Protein AF-A0A9D8Y9K8-F1 (afdb_monomer)

Radius of gyration: 16.63 Å; Cα contacts (8 Å, |Δi|>4): 46; chains: 1; bounding box: 36×24×53 Å

Sequence (95 aa):
MKNSNPFFLTGASLLFLWIIGGFNPYLSWEQRLFKIAIVGILAFIAWTLKNSEKQTRRKTGLIVVLLLAAGVAYAEPYASDLIFGHHHHHFFCMK

Secondary structure (DSSP, 8-state):
-----HHHHHHHHHHHHHHTTTT-TTS-HHHHHHHHHHHHHHHHHHHHHHT-S-HHHHHHHHHHHHHHHHHHHHHHHHHHHHHHTHHHHHSSS--

Foldseek 3Di:
DPPCPVVVLVVVLVVLLVLLVLVPPPDDPVLNVVSNVLSVVLSVQLVVLCPDPDPVSSVVSNVVSVVVSVVCSVCSVVVSCVVPVVVVVVVVPPD

pLDDT: mean 76.57, std 14.33, range [36.44, 90.62]

Solvent-accessible surface area (backbone atoms only — not comparable to full-atom values): 5494 Å² total; per-residue (Å²): 135,93,79,77,61,63,64,59,56,54,49,50,45,52,54,50,36,50,74,62,46,46,75,45,86,87,56,53,71,66,53,32,50,51,46,50,49,53,47,49,52,53,50,50,53,48,51,55,30,68,69,43,88,50,66,67,59,22,55,55,46,47,51,51,50,50,52,51,51,52,49,43,59,66,45,43,70,55,51,46,40,68,74,54,46,62,60,65,64,62,68,72,74,74,123

Structure (mmCIF, N/CA/C/O backbone):
data_AF-A0A9D8Y9K8-F1
#
_entry.id   AF-A0A9D8Y9K8-F1
#
loop_
_atom_site.group_PDB
_atom_site.id
_atom_site.type_symbol
_atom_site.label_atom_id
_atom_site.label_alt_id
_atom_site.label_comp_id
_atom_site.label_asym_id
_atom_site.label_entity_id
_atom_site.label_seq_id
_atom_si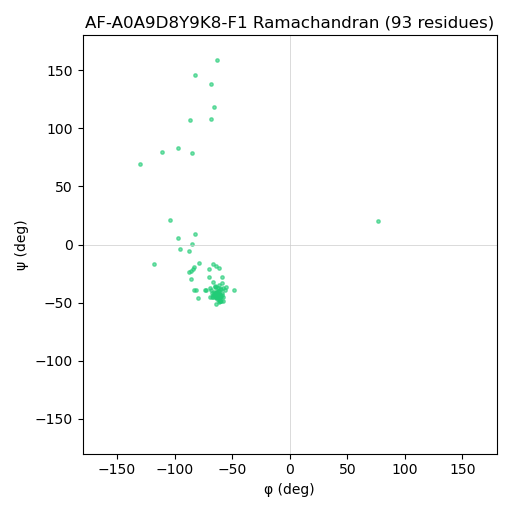te.pdbx_PDB_ins_code
_atom_site.Cartn_x
_atom_site.Cartn_y
_atom_site.Cartn_z
_atom_site.occupancy
_atom_site.B_iso_or_equiv
_atom_site.auth_seq_id
_atom_site.auth_comp_id
_atom_site.auth_asym_id
_atom_site.auth_atom_id
_atom_site.pdbx_PDB_model_num
ATOM 1 N N . MET A 1 1 ? -11.133 -7.038 21.303 1.00 39.62 1 MET A N 1
ATOM 2 C CA . MET A 1 1 ? -10.670 -8.190 20.497 1.00 39.62 1 MET A CA 1
ATOM 3 C C . MET A 1 1 ? -9.388 -7.807 19.756 1.00 39.62 1 MET A C 1
ATOM 5 O O . MET A 1 1 ? -9.455 -7.138 18.731 1.00 39.62 1 MET A O 1
ATOM 9 N N . LYS A 1 2 ? -8.215 -8.154 20.308 1.00 49.28 2 LYS A N 1
ATOM 10 C CA . LYS A 1 2 ? -6.920 -8.091 19.608 1.00 49.28 2 LYS A CA 1
ATOM 11 C C . LYS A 1 2 ? -6.767 -9.401 18.827 1.00 49.28 2 LYS A C 1
ATOM 13 O O . LYS A 1 2 ? -6.119 -10.318 19.301 1.00 49.28 2 LYS A O 1
ATOM 18 N N . ASN A 1 3 ? -7.431 -9.515 17.677 1.00 50.28 3 ASN A N 1
ATOM 19 C CA . ASN A 1 3 ? -7.119 -10.576 16.718 1.00 50.28 3 ASN A CA 1
ATOM 20 C C . ASN A 1 3 ? -6.484 -9.916 15.496 1.00 50.28 3 ASN A C 1
ATOM 22 O O . ASN A 1 3 ? -7.140 -9.558 14.520 1.00 50.28 3 ASN A O 1
ATOM 26 N N . SER A 1 4 ? -5.202 -9.596 15.625 1.00 55.03 4 SER A N 1
ATOM 27 C CA . SER A 1 4 ? -4.415 -8.985 14.566 1.00 55.03 4 SER A CA 1
ATOM 28 C C . SER A 1 4 ? -3.649 -10.085 13.858 1.00 55.03 4 SER A C 1
ATOM 30 O O . SER A 1 4 ? -2.487 -10.288 14.175 1.00 55.03 4 SER A O 1
ATOM 32 N N . ASN A 1 5 ? -4.279 -10.783 12.912 1.00 66.00 5 ASN A N 1
ATOM 33 C CA . ASN A 1 5 ? -3.522 -11.669 12.036 1.00 66.00 5 ASN A CA 1
ATOM 34 C C . ASN A 1 5 ? -2.638 -10.783 11.141 1.00 66.00 5 ASN A C 1
ATOM 36 O O . ASN A 1 5 ? -3.186 -10.084 10.280 1.00 66.00 5 ASN A O 1
ATOM 40 N N . PRO A 1 6 ? -1.307 -10.736 11.349 1.00 70.75 6 PRO A N 1
ATOM 41 C CA . PRO A 1 6 ? -0.411 -9.919 10.528 1.00 70.75 6 PRO A CA 1
ATOM 42 C C . PRO A 1 6 ? -0.515 -10.323 9.051 1.00 70.75 6 PRO A C 1
ATOM 44 O O . PRO A 1 6 ? -0.439 -9.470 8.175 1.00 70.75 6 PRO A O 1
ATOM 47 N N . PHE A 1 7 ? -0.860 -11.588 8.800 1.00 78.62 7 PHE A N 1
ATOM 48 C CA . PHE A 1 7 ? -1.203 -12.149 7.498 1.00 78.62 7 PHE A CA 1
ATOM 49 C C . PHE A 1 7 ? -2.221 -11.334 6.700 1.00 78.62 7 PHE A C 1
ATOM 51 O O . PHE A 1 7 ? -2.060 -11.198 5.493 1.00 78.62 7 PHE A O 1
ATOM 58 N N . PHE A 1 8 ? -3.243 -10.757 7.342 1.00 82.06 8 PHE A N 1
ATOM 59 C CA . PHE A 1 8 ? -4.256 -9.990 6.615 1.00 82.06 8 PHE A CA 1
ATOM 60 C C . PHE A 1 8 ? -3.711 -8.647 6.123 1.00 82.06 8 PHE A C 1
ATOM 62 O O . PHE A 1 8 ? -4.002 -8.242 5.004 1.00 82.06 8 PHE A O 1
ATOM 69 N N . LEU A 1 9 ? -2.892 -7.968 6.938 1.00 82.75 9 LEU A N 1
ATOM 70 C CA . LEU A 1 9 ? -2.268 -6.712 6.518 1.00 82.75 9 LEU A CA 1
ATOM 71 C C . LEU A 1 9 ? -1.223 -6.976 5.434 1.00 82.75 9 LEU A C 1
ATOM 73 O O . LEU A 1 9 ? -1.233 -6.298 4.416 1.00 82.75 9 LEU A O 1
ATOM 77 N N . THR A 1 10 ? -0.374 -7.988 5.619 1.00 84.81 10 THR A N 1
ATOM 78 C CA . THR A 1 10 ? 0.627 -8.374 4.619 1.00 84.81 10 THR A CA 1
ATOM 79 C C . THR A 1 10 ? -0.031 -8.777 3.299 1.00 84.81 10 THR A C 1
ATOM 81 O O . THR A 1 10 ? 0.386 -8.307 2.244 1.00 84.81 10 THR A O 1
ATOM 84 N N . GLY A 1 11 ? -1.096 -9.584 3.346 1.00 87.38 11 GLY A N 1
ATOM 85 C CA . GLY A 1 11 ? -1.862 -9.971 2.161 1.00 87.38 11 GLY A CA 1
ATOM 86 C C . GLY A 1 11 ? -2.513 -8.775 1.462 1.00 87.38 11 GLY A C 1
ATOM 87 O O . GLY A 1 11 ? -2.409 -8.652 0.245 1.00 87.38 11 GLY A O 1
ATOM 88 N N . ALA A 1 12 ? -3.114 -7.854 2.222 1.00 86.69 12 ALA A N 1
ATOM 89 C CA . ALA A 1 12 ? -3.698 -6.632 1.670 1.00 86.69 12 ALA A CA 1
ATOM 9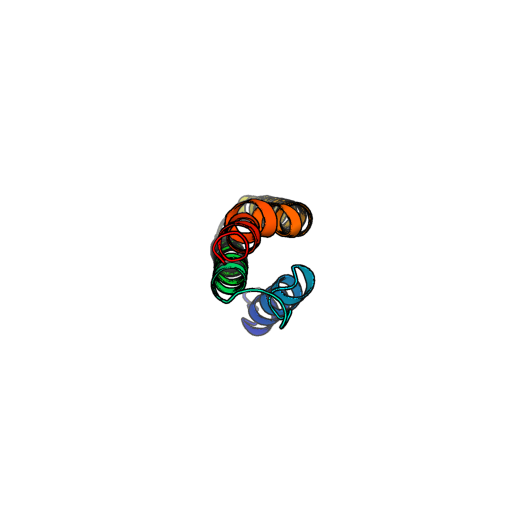0 C C . ALA A 1 12 ? -2.642 -5.721 1.022 1.00 86.69 12 ALA A C 1
ATOM 92 O O . ALA A 1 12 ? -2.879 -5.195 -0.062 1.00 86.69 12 ALA A O 1
ATOM 93 N N . SER A 1 13 ? -1.466 -5.574 1.638 1.00 87.56 13 SER A N 1
ATOM 94 C CA . SER A 1 13 ? -0.356 -4.800 1.074 1.00 87.56 13 SER A CA 1
ATOM 95 C C . SER A 1 13 ? 0.171 -5.411 -0.225 1.00 87.56 13 SER A C 1
ATOM 97 O O . SER A 1 13 ? 0.409 -4.681 -1.182 1.00 87.56 13 SER A O 1
ATOM 99 N N . LEU A 1 14 ? 0.317 -6.739 -0.292 1.00 90.38 14 LEU A N 1
ATOM 100 C CA . LEU A 1 14 ? 0.749 -7.432 -1.513 1.00 90.38 14 LEU A CA 1
ATOM 101 C C . LEU A 1 14 ? -0.285 -7.307 -2.638 1.00 90.38 14 LEU A C 1
ATOM 103 O O . LEU A 1 14 ? 0.084 -7.028 -3.777 1.00 90.38 14 LEU A O 1
ATOM 107 N N . LEU A 1 15 ? -1.573 -7.456 -2.318 1.00 89.25 15 LEU A N 1
ATOM 108 C CA . LEU A 1 15 ? -2.661 -7.254 -3.274 1.00 89.25 15 LEU A CA 1
ATOM 109 C C . LEU A 1 15 ? -2.681 -5.809 -3.790 1.00 89.25 15 LEU A C 1
ATOM 111 O O . LEU A 1 15 ? -2.795 -5.582 -4.990 1.00 89.25 15 LEU A O 1
ATOM 115 N N . PHE A 1 16 ? -2.521 -4.830 -2.901 1.00 89.06 16 PHE A N 1
ATOM 116 C CA . PHE A 1 16 ? -2.479 -3.421 -3.280 1.00 89.06 16 PHE A CA 1
ATOM 117 C C . PHE A 1 16 ? -1.258 -3.095 -4.151 1.00 89.06 16 PHE A C 1
ATOM 119 O O . PHE A 1 16 ? -1.398 -2.421 -5.170 1.00 89.06 16 PHE A O 1
ATOM 126 N N . LEU A 1 17 ? -0.0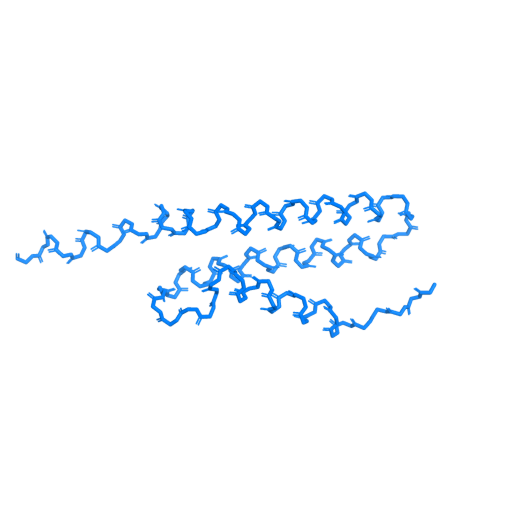84 -3.643 -3.816 1.00 89.12 17 LEU A N 1
ATOM 127 C CA . LEU A 1 17 ? 1.119 -3.530 -4.643 1.00 89.12 17 LEU A CA 1
ATOM 128 C C . LEU A 1 17 ? 0.903 -4.126 -6.041 1.00 89.12 17 LEU A C 1
ATOM 130 O O . LEU A 1 17 ? 1.379 -3.568 -7.026 1.00 89.12 17 LEU A O 1
ATOM 134 N N . TRP A 1 18 ? 0.167 -5.234 -6.142 1.00 87.31 18 TRP A N 1
ATOM 135 C CA . TRP A 1 18 ? -0.199 -5.822 -7.428 1.00 87.31 18 TRP A CA 1
ATOM 136 C C . TRP A 1 18 ? -1.143 -4.925 -8.237 1.00 87.31 18 TRP A C 1
ATOM 138 O O . TRP A 1 18 ? -0.886 -4.713 -9.420 1.00 87.31 18 TRP A O 1
ATOM 148 N N . ILE A 1 19 ? -2.157 -4.330 -7.598 1.00 86.31 19 ILE A N 1
ATOM 149 C CA . ILE A 1 19 ? -3.116 -3.410 -8.238 1.00 86.31 19 ILE A CA 1
ATOM 150 C C . ILE A 1 19 ? -2.412 -2.199 -8.865 1.00 86.31 19 ILE A C 1
ATOM 152 O O . ILE A 1 19 ? -2.738 -1.822 -9.986 1.00 86.31 19 ILE A O 1
ATOM 156 N N . ILE A 1 20 ? -1.414 -1.621 -8.190 1.00 84.75 20 ILE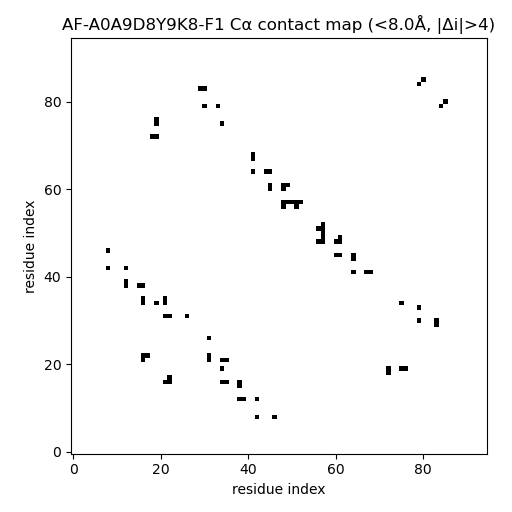 A N 1
ATOM 157 C CA . ILE A 1 20 ? -0.643 -0.475 -8.716 1.00 84.75 20 ILE A CA 1
ATOM 158 C C . ILE A 1 20 ? 0.482 -0.886 -9.689 1.00 84.75 20 ILE A C 1
ATOM 160 O O . ILE A 1 20 ? 1.338 -0.083 -10.072 1.00 84.75 20 ILE A O 1
ATOM 164 N N . GLY A 1 21 ? 0.520 -2.161 -10.085 1.00 82.75 21 GLY A N 1
ATOM 165 C CA . GLY A 1 21 ? 1.482 -2.682 -11.051 1.00 82.75 21 GLY A CA 1
ATOM 166 C C . GLY A 1 21 ? 2.889 -2.905 -10.495 1.00 82.75 21 GLY A C 1
ATOM 167 O O . GLY A 1 21 ? 3.828 -3.003 -11.274 1.00 82.75 21 GLY A O 1
ATOM 168 N N . GLY A 1 22 ? 3.075 -3.023 -9.178 1.00 82.06 22 GLY A N 1
ATOM 169 C CA . GLY A 1 22 ? 4.392 -3.211 -8.552 1.00 82.06 22 GLY A CA 1
ATOM 170 C C . GLY A 1 22 ? 5.132 -4.493 -8.966 1.00 82.06 22 GLY A C 1
ATOM 171 O O . GLY A 1 22 ? 6.355 -4.549 -8.869 1.00 82.06 22 GLY A O 1
ATOM 172 N N . PHE A 1 23 ? 4.413 -5.495 -9.484 1.00 84.00 23 PHE A N 1
ATOM 173 C CA . PHE A 1 23 ? 4.989 -6.729 -10.040 1.00 84.00 23 PHE A CA 1
ATOM 174 C C . PHE A 1 23 ? 5.139 -6.708 -11.568 1.00 84.00 23 PHE A C 1
ATOM 176 O O . PHE A 1 23 ? 5.489 -7.729 -12.156 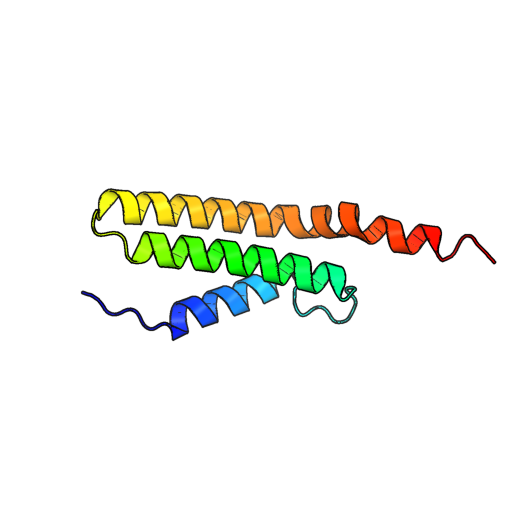1.00 84.00 23 PHE A O 1
ATOM 183 N N . ASN A 1 24 ? 4.862 -5.580 -12.229 1.00 81.69 24 ASN A N 1
ATOM 184 C CA . ASN A 1 24 ? 4.969 -5.485 -13.678 1.00 81.69 24 ASN A CA 1
ATOM 185 C C . ASN A 1 24 ? 6.446 -5.649 -14.112 1.00 81.69 24 ASN A C 1
ATOM 187 O O . ASN A 1 24 ? 7.288 -4.824 -13.731 1.00 81.69 24 ASN A O 1
ATOM 191 N N . PRO A 1 25 ? 6.779 -6.686 -14.912 1.00 78.19 25 PRO A N 1
ATOM 192 C CA . PRO A 1 25 ? 8.150 -6.966 -15.329 1.00 78.19 25 PRO A CA 1
ATOM 193 C C . PRO A 1 25 ? 8.736 -5.890 -16.256 1.00 78.19 25 PRO A C 1
ATOM 195 O O . PRO A 1 25 ? 9.955 -5.817 -16.389 1.00 78.19 25 PRO A O 1
ATOM 198 N N . TYR A 1 26 ? 7.895 -5.042 -16.852 1.00 80.00 26 TYR A N 1
ATOM 199 C CA . TYR A 1 26 ? 8.298 -3.982 -17.777 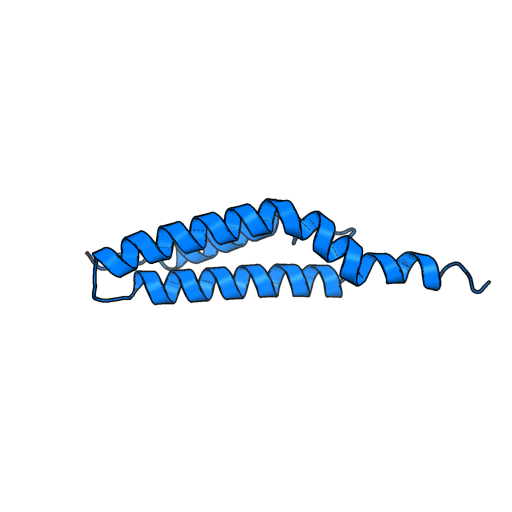1.00 80.00 26 TYR A CA 1
ATOM 200 C C . TYR A 1 26 ? 8.664 -2.659 -17.085 1.00 80.00 26 TYR A C 1
ATOM 202 O O . TYR A 1 26 ? 9.131 -1.741 -17.749 1.00 80.00 26 TYR A O 1
ATOM 210 N N . LEU A 1 27 ? 8.479 -2.549 -15.763 1.00 76.44 27 LEU A N 1
ATOM 211 C CA . LEU A 1 27 ? 8.905 -1.376 -14.990 1.00 76.44 27 LEU A CA 1
ATOM 212 C C . LEU A 1 27 ? 10.385 -1.448 -14.618 1.00 76.44 27 LEU A C 1
ATOM 214 O O . LEU A 1 27 ? 10.884 -2.533 -14.283 1.00 76.44 27 LEU A O 1
ATOM 218 N N . SER A 1 28 ? 11.038 -0.283 -14.571 1.00 81.56 28 SER A N 1
ATOM 219 C CA . SER A 1 28 ? 12.398 -0.148 -14.046 1.00 81.56 28 SER A CA 1
ATOM 220 C C . SER A 1 28 ? 12.457 -0.503 -12.555 1.00 81.56 28 SER A C 1
ATOM 222 O O . SER A 1 28 ? 11.453 -0.472 -11.834 1.00 81.56 28 SER A O 1
ATOM 224 N N . TRP A 1 29 ? 13.648 -0.851 -12.063 1.00 80.25 29 TRP A N 1
ATOM 225 C CA . TRP A 1 29 ? 13.829 -1.189 -10.648 1.00 80.25 29 TRP A CA 1
ATOM 226 C C . TRP A 1 29 ? 13.493 -0.008 -9.721 1.00 80.25 29 TRP A C 1
ATOM 228 O O . TRP A 1 29 ? 12.903 -0.201 -8.661 1.00 80.25 29 TRP A O 1
ATOM 238 N N . GLU A 1 30 ? 13.777 1.218 -10.159 1.00 79.19 30 GLU A N 1
ATOM 239 C CA . GLU A 1 30 ? 13.483 2.457 -9.429 1.00 79.19 30 GLU A CA 1
ATOM 240 C C . GLU A 1 30 ? 11.973 2.682 -9.263 1.00 79.19 30 GLU A C 1
ATOM 242 O O . GLU A 1 30 ? 11.501 2.926 -8.151 1.00 79.19 30 GLU A O 1
ATOM 247 N N . GLN A 1 31 ? 11.193 2.487 -10.333 1.00 77.56 31 GLN A N 1
ATOM 248 C CA . GLN A 1 31 ? 9.728 2.573 -10.290 1.00 77.56 31 GLN A CA 1
ATOM 249 C C . GLN A 1 31 ? 9.120 1.514 -9.362 1.00 77.56 31 GLN A C 1
ATOM 251 O O . GLN A 1 31 ? 8.161 1.788 -8.637 1.00 77.56 31 GLN A O 1
ATOM 256 N N . ARG A 1 32 ? 9.688 0.302 -9.342 1.00 82.06 32 ARG A N 1
ATOM 257 C CA . ARG A 1 32 ? 9.243 -0.757 -8.423 1.00 82.06 32 ARG A CA 1
ATOM 258 C C . ARG A 1 32 ? 9.549 -0.414 -6.973 1.00 82.06 32 ARG A C 1
ATOM 260 O O . ARG A 1 32 ? 8.670 -0.568 -6.128 1.00 82.06 32 ARG A O 1
ATOM 267 N N . LEU A 1 33 ? 10.754 0.073 -6.678 1.00 85.44 33 LEU A N 1
ATOM 268 C CA . LEU A 1 33 ? 11.127 0.496 -5.326 1.00 85.44 33 LEU A CA 1
ATOM 269 C C . LEU A 1 33 ? 10.253 1.653 -4.835 1.00 85.44 33 LEU A C 1
ATOM 271 O O . LEU A 1 33 ? 9.819 1.630 -3.685 1.00 85.44 33 LEU A O 1
ATOM 275 N N . PHE A 1 34 ? 9.931 2.613 -5.705 1.00 84.19 34 PHE A N 1
ATOM 276 C CA . PHE A 1 34 ? 9.014 3.708 -5.393 1.00 84.19 34 PHE A CA 1
ATOM 277 C C . PHE A 1 34 ? 7.619 3.196 -5.004 1.00 84.19 34 PHE A C 1
ATOM 279 O O . PHE A 1 34 ? 7.103 3.539 -3.937 1.00 84.19 34 PHE A O 1
ATOM 286 N N . LYS A 1 35 ? 7.050 2.290 -5.809 1.00 86.94 35 LYS A N 1
ATOM 287 C CA . LYS A 1 35 ? 5.770 1.621 -5.518 1.00 86.94 35 LYS A CA 1
ATOM 288 C C . LYS A 1 35 ? 5.821 0.868 -4.187 1.00 86.94 35 LYS A C 1
ATOM 290 O O . LYS A 1 35 ? 4.949 1.056 -3.342 1.00 86.94 35 LYS A O 1
ATOM 295 N N . ILE A 1 36 ? 6.864 0.065 -3.962 1.00 89.12 36 ILE A N 1
ATOM 296 C CA . ILE A 1 36 ? 7.065 -0.687 -2.711 1.00 89.12 36 ILE A CA 1
ATOM 297 C C . ILE A 1 36 ? 7.146 0.260 -1.507 1.00 89.12 36 ILE A C 1
ATOM 299 O O . ILE A 1 36 ? 6.515 -0.007 -0.483 1.00 89.12 36 ILE A O 1
ATOM 303 N N . ALA A 1 37 ? 7.874 1.373 -1.625 1.00 88.19 37 ALA A N 1
ATOM 304 C CA . ALA A 1 37 ? 8.011 2.357 -0.558 1.00 88.19 37 ALA A CA 1
ATOM 305 C C . ALA A 1 37 ? 6.661 2.994 -0.196 1.00 88.19 37 ALA A C 1
ATOM 307 O O . ALA A 1 37 ? 6.319 3.064 0.987 1.00 88.19 37 ALA A O 1
ATOM 308 N N . ILE A 1 38 ? 5.855 3.384 -1.190 1.00 88.25 38 ILE A N 1
ATOM 309 C CA . ILE A 1 38 ? 4.518 3.948 -0.956 1.00 88.25 38 ILE A CA 1
ATOM 310 C C . ILE A 1 38 ? 3.618 2.942 -0.232 1.00 88.25 38 ILE A C 1
ATOM 312 O O . ILE A 1 38 ? 2.997 3.279 0.782 1.00 88.25 38 ILE A O 1
ATOM 316 N N . VAL A 1 39 ? 3.566 1.697 -0.716 1.00 90.62 39 VAL A N 1
ATOM 317 C CA . VAL A 1 39 ? 2.765 0.642 -0.079 1.00 90.62 39 VAL A CA 1
ATOM 318 C C . VAL A 1 39 ? 3.251 0.369 1.346 1.00 90.62 39 VAL A C 1
ATOM 320 O O . VAL A 1 39 ? 2.431 0.221 2.254 1.00 90.62 39 VAL A O 1
ATOM 323 N N . GLY A 1 40 ? 4.567 0.364 1.570 1.00 89.19 40 GLY A N 1
ATOM 324 C CA . GLY A 1 40 ? 5.171 0.203 2.892 1.00 89.19 40 GLY A CA 1
ATOM 325 C C . GLY A 1 40 ? 4.760 1.304 3.873 1.00 89.19 40 GLY A C 1
ATOM 326 O O . GLY A 1 40 ? 4.363 0.999 4.999 1.00 89.19 40 GLY A O 1
ATOM 327 N N . ILE A 1 41 ? 4.775 2.570 3.442 1.00 89.62 41 ILE A N 1
ATOM 328 C CA . ILE A 1 41 ? 4.344 3.714 4.261 1.00 89.62 41 ILE A CA 1
ATOM 329 C C . ILE A 1 41 ? 2.855 3.595 4.613 1.00 89.62 41 ILE A C 1
ATOM 331 O O . ILE A 1 41 ? 2.489 3.724 5.783 1.00 89.62 41 ILE A O 1
ATOM 335 N N . LEU A 1 42 ? 1.993 3.287 3.638 1.00 88.94 42 LEU A N 1
ATOM 336 C CA . LEU A 1 42 ? 0.559 3.096 3.881 1.00 88.94 42 LEU A CA 1
ATOM 337 C C . LEU A 1 42 ? 0.297 1.946 4.862 1.00 88.94 42 LEU A C 1
ATOM 339 O O . LEU A 1 42 ? -0.497 2.096 5.794 1.00 88.94 42 LEU A O 1
ATOM 343 N N . ALA A 1 43 ? 0.999 0.822 4.700 1.00 88.56 43 ALA A N 1
ATOM 344 C CA . ALA A 1 43 ? 0.895 -0.325 5.594 1.00 88.56 43 ALA A CA 1
ATOM 345 C C . ALA A 1 43 ? 1.356 0.014 7.021 1.00 88.56 43 ALA A C 1
ATOM 347 O O . ALA A 1 43 ? 0.696 -0.369 7.992 1.00 88.56 43 ALA A O 1
ATOM 348 N N . PHE A 1 44 ? 2.445 0.774 7.160 1.00 87.88 44 PHE A N 1
ATOM 349 C CA . PHE A 1 44 ? 2.960 1.225 8.452 1.00 87.88 44 PHE A CA 1
ATOM 350 C C . PHE A 1 44 ? 1.981 2.164 9.171 1.00 87.88 44 PHE A C 1
ATOM 352 O O . PHE A 1 44 ? 1.699 1.989 10.363 1.00 87.88 44 PHE A O 1
ATOM 359 N N . ILE A 1 45 ? 1.407 3.129 8.448 1.00 87.25 45 ILE A N 1
ATOM 360 C CA . ILE A 1 45 ? 0.400 4.046 8.994 1.00 87.25 45 ILE A CA 1
ATOM 361 C C . ILE A 1 45 ? -0.857 3.261 9.400 1.00 87.25 45 ILE A C 1
ATOM 363 O O . ILE A 1 45 ? -1.359 3.438 10.515 1.00 87.25 45 ILE A O 1
ATOM 367 N N . ALA A 1 46 ? -1.329 2.338 8.554 1.00 86.25 46 ALA A N 1
ATOM 368 C CA . ALA A 1 46 ? -2.464 1.466 8.859 1.00 86.25 46 ALA A CA 1
ATOM 369 C C . ALA A 1 46 ? -2.226 0.634 10.128 1.00 86.25 46 ALA A C 1
ATOM 371 O O . ALA A 1 46 ? -3.102 0.550 10.992 1.00 86.25 46 ALA A O 1
ATOM 372 N N . TRP A 1 47 ? -1.033 0.047 10.266 1.00 85.56 47 TRP A N 1
ATOM 373 C CA . TRP A 1 47 ? -0.629 -0.724 11.441 1.00 85.56 47 TRP A CA 1
ATOM 374 C C . TRP A 1 47 ? -0.624 0.132 12.709 1.00 85.56 47 TRP A C 1
ATOM 376 O O . TRP A 1 47 ? -1.206 -0.253 13.727 1.00 85.56 47 TRP A O 1
ATOM 386 N N . THR A 1 48 ? -0.025 1.319 12.638 1.00 84.19 48 THR A N 1
ATOM 387 C CA . THR A 1 48 ? 0.067 2.255 13.765 1.00 84.19 48 THR A CA 1
ATOM 388 C C . THR A 1 48 ? -1.320 2.699 14.229 1.00 84.19 48 THR A C 1
ATOM 390 O O . THR A 1 48 ? -1.638 2.638 15.417 1.00 84.19 48 THR A O 1
ATOM 393 N N . LEU A 1 49 ? -2.197 3.066 13.291 1.00 83.31 49 LEU A N 1
ATOM 394 C CA . LEU A 1 49 ? -3.560 3.502 13.596 1.00 83.31 49 LEU A CA 1
ATOM 395 C C . LEU A 1 49 ? -4.430 2.361 14.126 1.00 83.31 49 LEU A C 1
ATOM 397 O O . LEU A 1 49 ? -5.195 2.562 15.072 1.00 83.31 49 LEU A O 1
ATOM 401 N N . LYS A 1 50 ? -4.285 1.150 13.575 1.00 77.44 50 LYS A N 1
ATOM 402 C CA . LYS A 1 50 ? -4.971 -0.060 14.056 1.00 77.44 50 LYS A CA 1
ATOM 403 C C . LYS A 1 50 ? -4.646 -0.360 15.522 1.00 77.44 50 LYS A C 1
ATOM 405 O O . LYS A 1 50 ? -5.539 -0.794 16.255 1.00 77.44 50 LYS A O 1
ATOM 410 N N . ASN A 1 51 ? -3.404 -0.114 15.937 1.00 80.75 51 ASN A N 1
ATOM 411 C CA . ASN A 1 51 ? -2.928 -0.344 17.301 1.00 80.75 51 ASN A CA 1
ATOM 412 C C . ASN A 1 51 ? -3.219 0.819 18.268 1.00 80.75 51 ASN A C 1
ATOM 414 O O . ASN A 1 51 ? -2.903 0.712 19.450 1.00 80.75 51 ASN A O 1
ATOM 418 N N . SER A 1 52 ? -3.856 1.901 17.809 1.00 78.81 52 SER A N 1
ATOM 419 C CA . SER A 1 52 ? -4.241 3.022 18.670 1.00 78.81 52 SER A CA 1
ATOM 420 C C . SER A 1 52 ? -5.344 2.638 19.668 1.00 78.81 52 SER A C 1
ATOM 422 O O . SER A 1 52 ? -6.332 1.989 19.312 1.00 78.81 52 SER A O 1
ATOM 424 N N . GLU A 1 53 ? -5.206 3.095 20.916 1.00 77.56 53 GLU A N 1
ATOM 425 C CA . GLU A 1 53 ? -6.139 2.815 22.020 1.00 77.56 53 GLU A CA 1
ATOM 426 C C . GLU A 1 53 ? -7.499 3.513 21.859 1.00 77.56 53 GLU A C 1
ATOM 428 O O . GLU A 1 53 ? -8.529 3.014 22.314 1.00 77.56 53 GLU A O 1
ATOM 433 N N . LYS A 1 54 ? -7.538 4.659 21.165 1.00 81.62 54 LYS A N 1
ATOM 434 C CA . LYS A 1 54 ? -8.768 5.442 20.979 1.00 81.62 54 LYS A CA 1
ATOM 435 C C . LYS A 1 54 ? -9.553 4.940 19.764 1.00 81.62 54 LYS A C 1
ATOM 437 O O . LYS A 1 54 ? -9.204 5.231 18.620 1.00 81.62 54 LYS A O 1
ATOM 442 N N . GLN A 1 55 ? -10.671 4.255 20.011 1.00 78.06 55 GLN A N 1
ATOM 443 C CA . GLN A 1 55 ? -11.497 3.612 18.977 1.00 78.06 55 GLN A CA 1
ATOM 444 C C . GLN A 1 55 ? -11.982 4.567 17.867 1.00 78.06 55 GLN A C 1
ATOM 446 O O . GLN A 1 55 ? -11.973 4.182 16.696 1.00 78.06 55 GLN A O 1
ATOM 451 N N . THR A 1 56 ? -12.360 5.806 18.201 1.00 79.31 56 THR A N 1
ATOM 452 C CA . THR A 1 56 ? -12.793 6.815 17.215 1.00 79.31 56 THR A CA 1
ATOM 453 C C . THR A 1 56 ? -11.645 7.231 16.296 1.00 79.31 56 THR A C 1
ATOM 455 O O . THR A 1 56 ? -11.799 7.224 15.079 1.00 79.31 56 THR A O 1
ATOM 458 N N . ARG A 1 57 ? -10.453 7.485 16.860 1.00 74.88 57 ARG A N 1
ATOM 459 C CA . ARG A 1 57 ? -9.248 7.832 16.084 1.00 74.88 57 ARG A CA 1
ATOM 460 C C . ARG A 1 57 ? -8.797 6.682 15.188 1.00 74.88 57 ARG A C 1
ATOM 462 O O . ARG A 1 57 ? -8.382 6.924 14.062 1.00 74.88 57 ARG A O 1
ATOM 469 N N . ARG A 1 58 ? -8.949 5.436 15.649 1.00 80.75 58 ARG A N 1
ATOM 470 C CA . ARG A 1 58 ? -8.671 4.240 14.846 1.00 80.75 58 ARG A CA 1
ATOM 471 C C . ARG A 1 58 ? -9.569 4.153 13.612 1.00 80.75 58 ARG A C 1
ATOM 473 O O . ARG A 1 58 ? -9.060 3.941 12.520 1.00 80.75 58 ARG A O 1
ATOM 480 N N . LYS A 1 59 ? -10.890 4.311 13.764 1.00 79.69 59 LYS A N 1
ATOM 481 C CA . LYS A 1 59 ? -11.827 4.234 12.628 1.00 79.69 59 LYS A CA 1
ATOM 482 C C . LYS A 1 59 ? -11.583 5.359 11.622 1.00 79.69 59 LYS A C 1
ATOM 484 O O . LYS A 1 59 ? -11.391 5.073 10.447 1.00 79.69 59 LYS A O 1
ATOM 489 N N . THR A 1 60 ? -11.529 6.608 12.084 1.00 80.19 60 THR A N 1
ATOM 490 C CA . THR A 1 60 ? -11.289 7.766 11.209 1.00 80.19 60 THR A CA 1
ATOM 491 C C . THR A 1 60 ? -9.926 7.678 10.526 1.00 80.19 60 THR A C 1
ATOM 493 O O . THR A 1 60 ? -9.835 7.891 9.324 1.00 80.19 60 THR A O 1
ATOM 496 N N . GLY A 1 61 ? -8.879 7.288 11.257 1.00 81.12 61 GLY A N 1
ATOM 497 C CA . GLY A 1 61 ? -7.546 7.104 10.692 1.00 81.12 61 GLY A CA 1
ATOM 498 C C . GLY A 1 61 ? -7.504 6.023 9.610 1.00 81.12 61 GLY A C 1
ATOM 499 O O . GLY A 1 61 ? -6.910 6.239 8.560 1.00 81.12 61 GLY A O 1
ATOM 500 N N . LEU A 1 62 ? -8.177 4.887 9.818 1.00 83.19 62 LEU A N 1
ATOM 501 C CA . LEU A 1 62 ? -8.260 3.837 8.800 1.00 83.19 62 LEU A CA 1
ATOM 502 C C . LEU A 1 62 ? -9.029 4.296 7.552 1.00 83.19 62 LEU A C 1
ATOM 504 O O . LEU A 1 62 ? -8.622 3.943 6.453 1.00 83.19 62 LEU A O 1
ATOM 508 N N . ILE A 1 63 ? -10.082 5.110 7.700 1.00 84.06 63 ILE A N 1
ATOM 509 C CA . ILE A 1 63 ? -10.801 5.707 6.559 1.00 84.06 63 ILE A CA 1
ATOM 510 C C . ILE A 1 63 ? -9.874 6.636 5.768 1.00 84.06 63 ILE A C 1
ATOM 512 O O . ILE A 1 63 ? -9.822 6.546 4.546 1.00 84.06 63 ILE A O 1
ATOM 516 N N . VAL A 1 64 ? -9.103 7.486 6.454 1.00 83.44 64 VAL A N 1
ATOM 517 C CA . VAL A 1 64 ? -8.125 8.372 5.803 1.00 83.44 64 VAL A CA 1
ATOM 518 C C . VAL A 1 64 ? -7.067 7.563 5.052 1.00 83.44 64 VAL A C 1
ATOM 520 O O . VAL A 1 64 ? -6.774 7.877 3.904 1.00 83.44 64 VAL A O 1
ATOM 523 N N . VAL A 1 65 ? -6.540 6.487 5.644 1.00 87.44 65 VAL A N 1
ATOM 524 C CA . VAL A 1 65 ? -5.597 5.589 4.954 1.00 87.44 65 VAL A CA 1
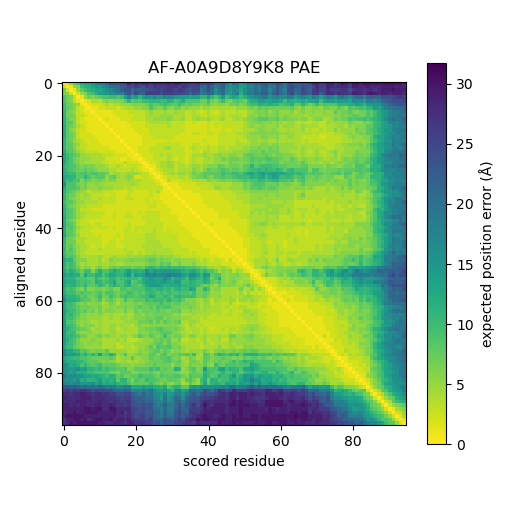ATOM 525 C C . VAL A 1 65 ? -6.230 4.951 3.719 1.00 87.44 65 VAL A C 1
ATOM 527 O O . VAL A 1 65 ? -5.565 4.825 2.696 1.00 87.44 65 VAL A O 1
ATOM 530 N N . LEU A 1 66 ? -7.510 4.584 3.785 1.00 86.44 66 LEU A N 1
ATOM 531 C CA . LEU A 1 66 ? -8.233 4.005 2.654 1.00 86.44 66 LEU A CA 1
ATOM 532 C C . LEU A 1 66 ? -8.397 5.018 1.509 1.00 86.44 66 LEU A C 1
ATOM 534 O O . LEU A 1 66 ? -8.192 4.668 0.349 1.00 86.44 66 LE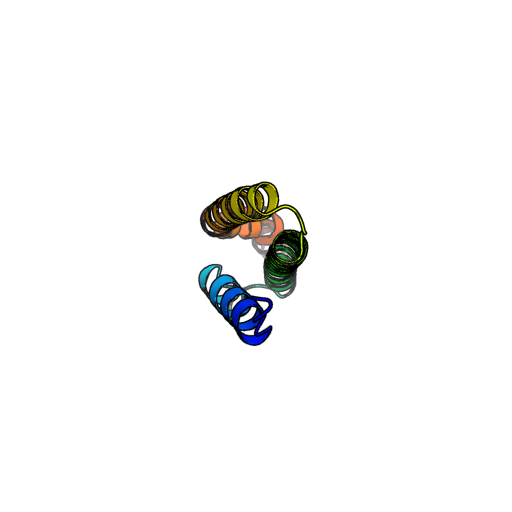U A O 1
ATOM 538 N N . LEU A 1 67 ? -8.693 6.280 1.836 1.00 85.44 67 LEU A N 1
ATOM 539 C CA . LEU A 1 67 ? -8.751 7.381 0.867 1.00 85.44 67 LEU A CA 1
ATOM 540 C C . LEU A 1 67 ? -7.378 7.666 0.247 1.00 85.44 67 LEU A C 1
ATOM 542 O O . LEU A 1 67 ? -7.280 7.839 -0.965 1.00 85.44 67 LEU A O 1
ATOM 546 N N . LEU A 1 68 ? -6.313 7.663 1.055 1.00 86.25 68 LEU A N 1
ATOM 547 C CA . LEU A 1 68 ? -4.940 7.817 0.568 1.00 86.25 68 LEU A CA 1
ATOM 548 C C . LEU A 1 68 ? -4.540 6.660 -0.352 1.00 86.25 68 LEU A C 1
ATOM 550 O O . LEU A 1 68 ? -3.958 6.901 -1.402 1.00 86.25 68 LEU A O 1
ATOM 554 N N . ALA A 1 69 ? -4.892 5.420 -0.006 1.00 85.12 69 ALA A N 1
ATOM 555 C CA . ALA A 1 69 ? -4.636 4.254 -0.847 1.00 85.12 69 ALA A CA 1
ATOM 556 C C . ALA A 1 69 ? -5.395 4.335 -2.183 1.00 85.12 69 ALA A C 1
ATOM 558 O O . ALA A 1 69 ? -4.817 4.052 -3.228 1.00 85.12 69 ALA A O 1
ATOM 559 N N . ALA A 1 70 ? -6.654 4.780 -2.180 1.00 84.19 70 ALA A N 1
ATOM 560 C CA . ALA A 1 70 ? -7.409 5.003 -3.413 1.00 84.19 70 ALA A CA 1
ATOM 561 C C . ALA A 1 70 ? -6.778 6.107 -4.282 1.00 84.19 70 ALA A C 1
ATOM 563 O O . ALA A 1 70 ? -6.625 5.934 -5.490 1.00 84.19 70 ALA A O 1
ATOM 564 N N . GLY A 1 71 ? -6.349 7.211 -3.659 1.00 83.12 71 GLY A N 1
ATOM 565 C CA . GLY A 1 71 ? -5.632 8.289 -4.341 1.00 83.12 71 GLY A CA 1
ATOM 566 C C . GLY A 1 71 ? -4.310 7.818 -4.948 1.00 83.12 71 GLY A C 1
ATOM 567 O O . GLY A 1 71 ? -4.031 8.113 -6.105 1.00 83.12 71 GLY A O 1
ATOM 568 N N . VAL A 1 72 ? -3.534 7.025 -4.206 1.00 84.69 72 VAL A N 1
ATOM 569 C CA . VAL A 1 72 ? -2.304 6.393 -4.704 1.00 84.69 72 VAL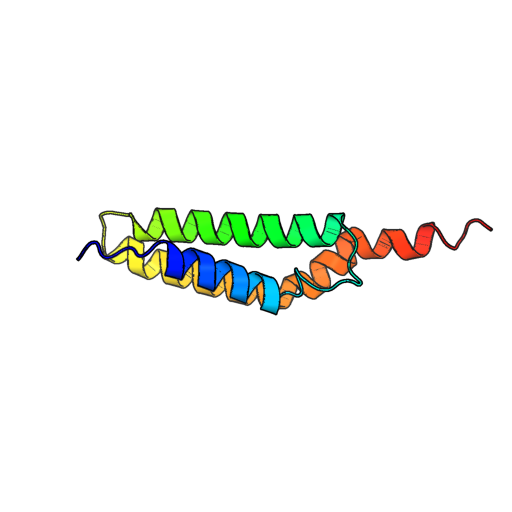 A CA 1
ATOM 570 C C . VAL A 1 72 ? -2.611 5.466 -5.875 1.00 84.69 72 VAL A C 1
ATOM 572 O O . VAL A 1 72 ? -1.974 5.595 -6.908 1.00 84.69 72 VAL A O 1
ATOM 575 N N . ALA A 1 73 ? -3.603 4.582 -5.772 1.00 83.31 73 ALA A N 1
ATOM 576 C CA . ALA A 1 73 ? -3.933 3.661 -6.859 1.00 83.31 73 ALA A CA 1
ATOM 577 C C . ALA A 1 73 ? -4.297 4.378 -8.169 1.00 83.31 73 ALA A C 1
ATOM 579 O O . ALA A 1 73 ? -3.989 3.875 -9.246 1.00 83.31 73 ALA A O 1
ATOM 580 N N . TYR A 1 74 ? -4.918 5.556 -8.075 1.00 82.06 74 TYR A N 1
ATOM 581 C CA . TYR A 1 74 ? -5.235 6.381 -9.235 1.00 82.06 74 TYR A CA 1
ATOM 582 C C . TYR A 1 74 ? -4.032 7.183 -9.752 1.00 82.06 74 TYR A C 1
ATOM 584 O O . TYR A 1 74 ? -3.800 7.233 -10.955 1.00 82.06 74 TYR A O 1
ATOM 592 N N . ALA A 1 75 ? -3.279 7.833 -8.862 1.00 81.81 75 ALA A N 1
ATOM 593 C CA . ALA A 1 75 ? -2.244 8.797 -9.237 1.00 81.81 75 ALA A CA 1
ATOM 594 C C . ALA A 1 75 ? -0.887 8.155 -9.544 1.00 81.81 75 ALA A C 1
ATOM 596 O O . ALA A 1 75 ? -0.110 8.686 -10.333 1.00 81.81 75 ALA A O 1
ATOM 597 N N . GLU A 1 76 ? -0.576 7.029 -8.913 1.00 76.75 76 GLU A N 1
ATOM 598 C CA . GLU A 1 76 ? 0.745 6.416 -8.966 1.00 76.75 76 GLU A CA 1
ATOM 599 C C . GLU A 1 76 ? 1.158 5.943 -10.378 1.00 76.75 76 GLU A C 1
ATOM 601 O O . GLU A 1 76 ? 2.316 6.187 -10.733 1.00 76.75 76 GLU A O 1
ATOM 606 N N . PRO A 1 77 ? 0.265 5.414 -11.246 1.00 72.62 77 PRO A N 1
ATOM 607 C CA . PRO A 1 77 ? 0.595 5.154 -12.650 1.00 72.62 77 PRO A CA 1
ATOM 608 C C . PRO A 1 77 ? 1.123 6.389 -13.395 1.00 72.62 77 PRO A C 1
ATOM 610 O O . PRO A 1 77 ? 2.042 6.272 -14.196 1.00 72.62 77 PRO A O 1
ATOM 613 N N . TYR A 1 78 ? 0.592 7.577 -13.093 1.00 77.12 78 TYR A N 1
ATOM 614 C CA . TYR A 1 78 ? 1.018 8.836 -13.709 1.00 77.12 78 TYR A CA 1
ATOM 615 C C . TYR A 1 78 ? 2.259 9.421 -13.029 1.00 77.12 78 TYR A C 1
ATOM 617 O O . TYR A 1 78 ? 3.142 9.945 -13.697 1.00 77.12 78 TYR A O 1
ATOM 625 N N . ALA A 1 79 ? 2.352 9.328 -11.700 1.00 77.06 79 ALA A N 1
ATOM 626 C CA . ALA A 1 79 ? 3.488 9.856 -10.948 1.00 77.06 79 ALA A CA 1
ATOM 627 C C . ALA A 1 79 ? 4.779 9.084 -11.248 1.00 77.06 79 ALA A C 1
ATOM 629 O O . ALA A 1 79 ? 5.832 9.689 -11.429 1.00 77.06 79 ALA A O 1
ATOM 630 N N . SER A 1 80 ? 4.703 7.753 -11.331 1.00 69.25 80 SER A N 1
ATOM 631 C CA . SER A 1 80 ? 5.861 6.918 -11.668 1.00 69.25 80 SER A CA 1
ATOM 632 C C . SER A 1 80 ? 6.350 7.136 -13.101 1.00 69.25 80 SER A C 1
ATOM 634 O O . SER A 1 80 ? 7.556 7.082 -13.345 1.00 69.25 80 SER A O 1
ATOM 636 N N . ASP A 1 81 ? 5.449 7.441 -14.032 1.00 70.69 81 ASP A N 1
ATOM 637 C CA . ASP A 1 81 ? 5.808 7.824 -15.398 1.00 70.69 81 ASP A CA 1
ATOM 638 C C . ASP A 1 81 ? 6.392 9.246 -15.464 1.00 70.69 81 ASP A C 1
ATOM 640 O O . ASP A 1 81 ? 7.401 9.487 -16.115 1.00 70.69 81 ASP A O 1
ATOM 644 N N . LEU A 1 82 ? 5.850 10.193 -14.698 1.00 73.12 82 LEU A N 1
ATOM 645 C CA . LEU A 1 82 ? 6.351 11.569 -14.681 1.00 73.12 82 LEU A CA 1
ATOM 646 C C . LEU A 1 82 ? 7.739 11.694 -14.026 1.00 73.12 82 LEU A C 1
ATOM 648 O O . LEU A 1 82 ? 8.568 12.478 -14.482 1.00 73.12 82 LEU A O 1
ATOM 652 N N . ILE A 1 83 ? 7.996 10.920 -12.967 1.00 72.12 83 ILE A N 1
ATOM 653 C CA . ILE A 1 83 ? 9.261 10.949 -12.216 1.00 72.12 83 ILE A CA 1
ATOM 654 C C . ILE A 1 83 ? 10.345 10.124 -12.923 1.00 72.12 83 ILE A C 1
ATOM 656 O O . ILE A 1 83 ? 11.498 10.546 -12.955 1.00 72.12 83 ILE A O 1
ATOM 660 N N . PHE A 1 84 ? 9.992 8.966 -13.495 1.00 71.38 84 PHE A N 1
ATOM 661 C CA . PHE A 1 84 ? 10.977 8.011 -14.025 1.00 71.38 84 PHE A CA 1
ATOM 662 C C . PHE A 1 84 ? 10.863 7.752 -15.538 1.00 71.38 84 PHE A C 1
ATOM 664 O O . PHE A 1 84 ? 11.819 7.276 -16.147 1.00 71.38 84 PHE A O 1
ATOM 671 N N . GLY A 1 85 ? 9.746 8.096 -16.184 1.00 58.53 85 GLY A N 1
ATOM 672 C CA . GLY A 1 85 ? 9.549 7.969 -17.637 1.00 58.53 85 GLY A CA 1
ATOM 673 C C . GLY A 1 85 ? 10.384 8.958 -18.459 1.00 58.53 85 GLY A C 1
ATOM 674 O O . GLY A 1 85 ? 10.734 8.672 -19.605 1.00 58.53 85 GLY A O 1
ATOM 675 N N . HIS A 1 86 ? 10.843 10.064 -17.856 1.00 53.22 86 HIS A N 1
ATOM 676 C CA . HIS A 1 86 ? 11.794 10.986 -18.496 1.00 53.22 86 HIS A CA 1
ATOM 677 C C . HIS A 1 86 ? 13.166 10.340 -18.783 1.00 53.22 86 HIS A C 1
ATOM 679 O O . HIS A 1 86 ? 13.904 10.806 -19.651 1.00 53.22 86 HIS A O 1
ATOM 685 N N . HIS A 1 87 ? 13.504 9.223 -18.129 1.00 50.22 87 HIS A N 1
ATOM 686 C CA . HIS A 1 87 ? 14.770 8.525 -18.370 1.00 50.22 87 HIS A CA 1
ATOM 687 C C . HIS A 1 87 ? 14.774 7.650 -19.633 1.00 50.22 87 HIS A C 1
ATOM 689 O O . HIS A 1 87 ? 15.852 7.328 -20.134 1.00 50.22 87 HIS A O 1
ATOM 695 N N . HIS A 1 88 ? 13.614 7.327 -20.216 1.00 47.09 88 HIS A N 1
ATOM 696 C CA . HIS A 1 88 ? 13.565 6.562 -21.469 1.00 47.09 88 HIS A CA 1
ATOM 697 C C . HIS A 1 88 ? 13.726 7.428 -22.728 1.00 47.09 88 HIS A C 1
ATOM 699 O O . HIS A 1 88 ? 14.173 6.918 -23.754 1.00 47.09 88 HIS A O 1
ATOM 705 N N . HIS A 1 89 ? 13.463 8.738 -22.653 1.00 43.62 89 HIS A N 1
ATOM 706 C CA . HIS A 1 89 ? 13.659 9.645 -23.792 1.00 43.62 89 HIS A CA 1
ATOM 707 C C . HIS A 1 89 ? 15.075 10.229 -23.888 1.00 43.62 89 HIS A C 1
ATOM 709 O O . HIS A 1 89 ? 15.516 10.562 -24.986 1.00 43.62 89 HIS A O 1
ATOM 715 N N . HIS A 1 90 ? 15.830 10.298 -22.788 1.00 42.41 90 HIS A N 1
ATOM 716 C CA . HIS A 1 90 ? 17.195 10.833 -22.834 1.00 42.41 90 HIS A CA 1
ATOM 717 C C . HIS A 1 90 ? 18.268 9.804 -23.211 1.00 42.41 90 HIS A C 1
ATOM 719 O O . HIS A 1 90 ? 19.305 10.198 -23.736 1.00 42.41 90 HIS A O 1
ATOM 725 N N . PHE A 1 91 ? 18.032 8.499 -23.026 1.00 44.66 91 PHE A N 1
ATOM 726 C CA . PHE A 1 91 ? 19.029 7.484 -23.399 1.00 44.66 91 PHE A CA 1
ATOM 727 C C . PHE A 1 91 ? 18.999 7.089 -24.885 1.00 44.66 91 PHE A C 1
ATOM 729 O O . PHE A 1 91 ? 19.987 6.568 -25.394 1.00 44.66 91 PHE A O 1
ATOM 736 N N . PHE A 1 92 ? 17.901 7.359 -25.602 1.00 42.59 92 PHE A N 1
ATOM 737 C CA . PHE A 1 92 ? 17.779 7.061 -27.038 1.00 42.59 92 PHE A CA 1
ATOM 738 C C . PHE A 1 92 ? 18.106 8.242 -27.965 1.00 42.59 92 PHE A C 1
ATOM 740 O O . PHE A 1 92 ? 18.149 8.054 -29.176 1.00 42.59 92 PHE A O 1
ATOM 747 N N . CYS A 1 93 ? 18.381 9.435 -27.424 1.00 40.12 93 CYS A N 1
ATOM 748 C CA . CYS A 1 93 ? 18.733 10.628 -28.208 1.00 40.12 93 CYS A CA 1
ATOM 749 C C . CYS A 1 93 ? 20.239 10.971 -28.165 1.00 40.12 93 CYS A C 1
ATOM 751 O O . CYS A 1 93 ? 20.632 12.109 -28.414 1.00 40.12 93 CYS A O 1
ATOM 753 N N . MET A 1 94 ? 21.089 9.992 -27.840 1.00 38.41 94 MET A N 1
ATOM 754 C CA . MET A 1 94 ? 22.538 10.047 -28.064 1.00 38.41 94 MET A CA 1
ATOM 755 C C . MET A 1 94 ? 22.991 8.762 -28.762 1.00 38.41 94 MET A C 1
ATOM 757 O O . MET A 1 94 ? 23.652 7.906 -28.172 1.00 38.41 94 MET A O 1
ATOM 761 N N . LYS A 1 95 ? 22.599 8.611 -30.025 1.00 36.44 95 LYS A N 1
ATOM 762 C CA . LYS A 1 95 ? 23.322 7.778 -30.980 1.00 36.44 95 LYS A CA 1
ATOM 763 C C . LYS A 1 95 ? 23.249 8.399 -32.362 1.00 36.44 95 LYS A C 1
ATOM 765 O O . LYS A 1 95 ? 22.145 8.860 -32.720 1.00 36.44 95 LYS A O 1
#

Mean predicted aligned error: 8.98 Å